Protein AF-A0A7V6HJ62-F1 (afdb_monomer_lite)

Structure (mmCIF, N/CA/C/O backbone):
data_AF-A0A7V6HJ62-F1
#
_entry.id   AF-A0A7V6HJ62-F1
#
loop_
_atom_site.group_PDB
_atom_site.id
_atom_site.type_symbol
_atom_site.label_atom_id
_atom_site.label_alt_id
_atom_site.label_comp_id
_atom_site.label_asym_id
_atom_site.label_entity_id
_atom_site.label_seq_id
_atom_site.pdbx_PDB_ins_code
_atom_site.Cartn_x
_atom_site.Cartn_y
_atom_site.Cartn_z
_atom_site.occupancy
_atom_site.B_iso_or_equiv
_atom_site.auth_seq_id
_atom_site.auth_comp_id
_atom_site.auth_asym_id
_atom_site.auth_atom_id
_atom_site.pdbx_PDB_model_num
ATOM 1 N N . MET A 1 1 ? -27.843 5.641 19.176 1.00 39.19 1 MET A N 1
ATOM 2 C CA . MET A 1 1 ? -27.103 5.237 20.389 1.00 39.19 1 MET A CA 1
ATOM 3 C C . MET A 1 1 ? -25.769 5.970 20.376 1.00 39.19 1 MET A C 1
ATOM 5 O O . MET A 1 1 ? -25.042 5.818 19.410 1.00 39.19 1 MET A O 1
ATOM 9 N N . LYS A 1 2 ? -25.494 6.839 21.356 1.00 44.19 2 LYS A N 1
ATOM 10 C CA . LYS A 1 2 ? -24.190 7.501 21.527 1.00 44.19 2 LYS A CA 1
ATOM 11 C C . LYS A 1 2 ? -23.636 7.048 22.874 1.00 44.19 2 LYS A C 1
ATOM 13 O O . LYS A 1 2 ? -24.172 7.446 23.904 1.00 44.19 2 LYS A O 1
ATOM 18 N N . ARG A 1 3 ? -22.579 6.240 22.863 1.00 38.88 3 ARG A N 1
ATOM 19 C CA . ARG A 1 3 ? -21.597 6.216 23.947 1.00 38.88 3 ARG A CA 1
ATOM 20 C C . ARG A 1 3 ? -20.297 6.724 23.342 1.00 38.88 3 ARG A C 1
ATOM 22 O O . ARG A 1 3 ? -19.858 6.217 22.324 1.00 38.88 3 ARG A O 1
ATOM 29 N N . ARG A 1 4 ? -19.803 7.825 23.908 1.00 50.81 4 ARG A N 1
ATOM 30 C CA . ARG A 1 4 ? -18.430 8.297 23.754 1.00 50.81 4 ARG A CA 1
ATOM 31 C C . ARG A 1 4 ? -17.718 7.863 25.023 1.00 50.81 4 ARG A C 1
ATOM 33 O O . ARG A 1 4 ? -17.710 8.591 26.010 1.00 50.81 4 ARG A O 1
ATOM 40 N N . ASP A 1 5 ? -17.191 6.658 25.022 1.00 46.53 5 ASP A N 1
ATOM 41 C CA . ASP A 1 5 ? -16.102 6.237 25.881 1.00 46.53 5 ASP A CA 1
ATOM 42 C C . ASP A 1 5 ? -14.810 6.557 25.136 1.00 46.53 5 ASP A C 1
ATOM 44 O O . ASP A 1 5 ? -14.173 5.711 24.523 1.00 46.53 5 ASP A O 1
ATOM 48 N N . SER A 1 6 ? -14.433 7.838 25.167 1.00 51.34 6 SER A N 1
ATOM 49 C CA . SER A 1 6 ? -13.134 8.291 24.684 1.00 51.34 6 SER A CA 1
ATOM 50 C C . SER A 1 6 ? -12.031 7.764 25.610 1.00 51.34 6 SER A C 1
ATOM 52 O O . SER A 1 6 ? -11.482 8.499 26.432 1.00 51.34 6 SER A O 1
ATOM 54 N N . MET A 1 7 ? -11.678 6.487 25.482 1.00 49.97 7 MET A N 1
ATOM 55 C CA . MET A 1 7 ? -10.299 6.072 25.704 1.00 49.97 7 MET A CA 1
ATOM 56 C C . MET A 1 7 ? -9.532 6.631 24.511 1.00 49.97 7 MET A C 1
ATOM 58 O O . MET A 1 7 ? -9.498 5.990 23.471 1.00 49.97 7 MET A O 1
ATOM 62 N N . GLY A 1 8 ? -9.011 7.858 24.614 1.00 54.25 8 GLY A N 1
ATOM 63 C CA . GLY A 1 8 ? -8.521 8.676 23.487 1.00 54.25 8 GLY A CA 1
ATOM 64 C C . GLY A 1 8 ? -7.390 8.099 22.618 1.00 54.25 8 GLY A C 1
ATOM 65 O O . GLY A 1 8 ? -6.806 8.848 21.850 1.00 54.25 8 GLY A O 1
ATOM 66 N N . ASN A 1 9 ? -7.081 6.805 22.745 1.00 66.56 9 ASN A N 1
ATOM 67 C CA . ASN A 1 9 ? -6.108 6.041 21.969 1.00 66.56 9 ASN A CA 1
ATOM 68 C C . ASN A 1 9 ? -6.607 4.621 21.596 1.00 66.56 9 ASN A C 1
ATOM 70 O O . ASN A 1 9 ? -5.795 3.764 21.257 1.00 66.56 9 ASN A O 1
ATOM 74 N N . ALA A 1 10 ? -7.903 4.315 21.727 1.00 77.75 10 ALA A N 1
ATOM 75 C CA . ALA A 1 10 ? -8.451 3.004 21.372 1.00 77.75 10 ALA A CA 1
ATOM 76 C C . ALA A 1 10 ? -8.920 2.967 19.909 1.00 77.75 10 ALA A C 1
ATOM 78 O O . ALA A 1 10 ? -9.393 3.961 19.361 1.00 77.75 10 ALA A O 1
ATOM 79 N N . VAL A 1 11 ? -8.807 1.798 19.276 1.00 85.50 11 VAL A N 1
ATOM 80 C CA . VAL A 1 11 ? -9.374 1.554 17.944 1.00 85.50 11 VAL A CA 1
ATOM 81 C C . VAL A 1 11 ? -10.786 1.004 18.108 1.00 85.50 11 VAL A C 1
ATOM 83 O O . VAL A 1 11 ? -10.961 -0.100 18.621 1.00 85.50 11 VAL A O 1
ATOM 86 N N . GLU A 1 12 ? -11.788 1.753 17.652 1.00 90.75 12 GLU A N 1
ATOM 87 C CA . GLU A 1 12 ? -13.166 1.262 17.576 1.00 90.75 12 GLU A CA 1
ATOM 88 C C . GLU A 1 12 ? -13.333 0.328 16.369 1.00 90.75 12 GLU A C 1
ATOM 90 O O . GLU A 1 12 ? -13.085 0.728 15.227 1.00 90.75 12 GLU A O 1
ATOM 95 N N . LEU A 1 13 ? -13.749 -0.917 16.631 1.00 92.75 13 LEU A N 1
ATOM 96 C CA . LEU A 1 13 ? -13.996 -1.955 15.628 1.00 92.75 13 LEU A CA 1
ATOM 97 C C . LEU A 1 13 ? -15.458 -2.406 15.673 1.00 92.75 13 LEU A C 1
ATOM 99 O O . LEU A 1 13 ? -15.982 -2.736 16.737 1.00 92.75 13 LEU A O 1
ATOM 103 N N . TYR A 1 14 ? -16.087 -2.496 14.506 1.00 93.75 14 TYR A N 1
ATOM 104 C CA . TYR A 1 14 ? -17.452 -2.983 14.335 1.00 93.75 14 TYR A CA 1
ATOM 105 C C . TYR A 1 14 ? -17.447 -4.178 13.384 1.00 93.75 14 TYR A C 1
ATOM 107 O O . TYR A 1 14 ? -16.922 -4.085 12.279 1.00 93.75 14 TYR A O 1
ATOM 115 N N . PHE A 1 15 ? -18.057 -5.291 13.785 1.00 94.81 15 PHE A N 1
ATOM 116 C CA . PHE A 1 15 ? -18.193 -6.478 12.940 1.00 94.81 15 PHE A CA 1
ATOM 117 C C . PHE A 1 15 ? -19.636 -6.594 12.458 1.00 94.81 15 PHE A C 1
ATOM 119 O O . PHE A 1 15 ? -20.565 -6.580 13.267 1.00 94.81 15 PHE A O 1
ATOM 126 N N . VAL A 1 16 ? -19.828 -6.681 11.144 1.00 93.38 16 VAL A N 1
ATOM 127 C CA . VAL A 1 16 ? -21.149 -6.726 10.504 1.00 93.38 16 VAL A CA 1
ATOM 128 C C . VAL A 1 16 ? -21.221 -7.859 9.489 1.00 93.38 16 VAL A C 1
ATOM 130 O O . VAL A 1 16 ? -20.202 -8.350 9.015 1.00 93.38 16 VAL A O 1
ATOM 133 N N . ASN A 1 17 ? -22.432 -8.262 9.106 1.00 92.06 17 ASN A N 1
ATOM 134 C CA . ASN A 1 17 ? -22.595 -9.282 8.068 1.00 92.06 17 ASN A CA 1
ATOM 135 C C . ASN A 1 17 ? -22.198 -8.749 6.687 1.00 92.06 17 ASN A C 1
ATOM 137 O O . ASN A 1 17 ? -21.500 -9.429 5.941 1.00 92.06 17 ASN A O 1
ATOM 141 N N . THR A 1 18 ? -22.631 -7.532 6.353 1.00 91.31 18 THR A N 1
ATOM 142 C CA . THR A 1 18 ? -22.451 -6.937 5.024 1.00 91.31 18 THR A CA 1
ATOM 143 C C . THR A 1 18 ? -22.230 -5.435 5.126 1.00 91.31 18 THR A C 1
ATOM 145 O O . THR A 1 18 ? -22.900 -4.764 5.912 1.00 91.31 18 THR A O 1
ATOM 148 N N . LEU A 1 19 ? -21.354 -4.907 4.275 1.00 88.00 19 LEU A N 1
ATOM 149 C CA . LEU A 1 19 ? -21.267 -3.482 3.966 1.00 88.00 19 LEU A CA 1
ATOM 150 C C . LEU A 1 19 ? -22.065 -3.177 2.691 1.00 88.00 19 LEU A C 1
ATOM 152 O O . LEU A 1 19 ? -22.338 -4.076 1.891 1.00 88.00 19 LEU A O 1
ATOM 156 N N . GLU A 1 20 ? -22.477 -1.922 2.517 1.00 79.00 20 GLU A N 1
ATOM 157 C CA . GLU A 1 20 ? -23.230 -1.486 1.336 1.00 79.00 20 GLU A CA 1
ATOM 158 C C . GLU A 1 20 ? -22.469 -1.848 0.047 1.00 79.00 20 GLU A C 1
ATOM 160 O O . GLU A 1 20 ? -21.265 -1.624 -0.060 1.00 79.00 20 GLU A O 1
ATOM 165 N N . GLY A 1 21 ? -23.158 -2.479 -0.910 1.00 67.06 21 GLY A N 1
ATOM 166 C CA . GLY A 1 21 ? -22.546 -3.018 -2.131 1.00 67.06 21 GLY A CA 1
ATOM 167 C C . GLY A 1 21 ? -21.992 -4.448 -2.018 1.00 67.06 21 GLY A C 1
ATOM 168 O O . GLY A 1 21 ? -21.633 -5.026 -3.038 1.00 67.06 21 GLY A O 1
ATOM 169 N N . GLY A 1 22 ? -21.947 -5.050 -0.822 1.00 65.50 22 GLY A N 1
ATOM 170 C CA . GLY A 1 22 ? -21.727 -6.490 -0.586 1.00 65.50 22 GLY A CA 1
ATOM 171 C C . GLY A 1 22 ? -20.336 -7.057 -0.915 1.00 65.50 22 GLY A C 1
ATOM 172 O O . GLY A 1 22 ? -20.000 -8.135 -0.436 1.00 65.50 22 GLY A O 1
ATOM 173 N N . ALA A 1 23 ? -19.520 -6.348 -1.697 1.00 75.38 23 ALA A N 1
ATOM 174 C CA . ALA A 1 23 ? -18.187 -6.786 -2.119 1.00 75.38 23 ALA A CA 1
ATOM 175 C C . ALA A 1 23 ? -17.048 -6.259 -1.225 1.00 75.38 23 ALA A C 1
ATOM 177 O O . ALA A 1 23 ? -15.927 -6.756 -1.296 1.00 75.38 23 ALA A O 1
ATOM 178 N N . VAL A 1 24 ? -17.324 -5.263 -0.381 1.00 83.56 24 VAL A N 1
ATOM 179 C CA . VAL A 1 24 ? -16.321 -4.593 0.457 1.00 83.56 24 VAL A CA 1
ATOM 180 C C . VAL A 1 24 ? -16.127 -5.365 1.764 1.00 83.56 24 VAL A C 1
ATOM 182 O O . VAL A 1 24 ? -17.084 -5.559 2.510 1.00 83.56 24 VAL A O 1
ATOM 185 N N . GLY A 1 25 ? -14.893 -5.798 2.041 1.00 88.50 25 GLY A N 1
ATOM 186 C CA . GLY A 1 25 ? -14.552 -6.549 3.257 1.00 88.50 25 GLY A CA 1
ATOM 187 C C . GLY A 1 25 ? -14.382 -5.680 4.507 1.00 88.50 25 GLY A C 1
ATOM 188 O O . GLY A 1 25 ? -14.555 -6.168 5.623 1.00 88.50 25 GLY A O 1
ATOM 189 N N . GLY A 1 26 ? -14.054 -4.397 4.346 1.00 92.06 26 GLY A N 1
ATOM 190 C CA . GLY A 1 26 ? -13.830 -3.472 5.451 1.00 92.06 26 GLY A CA 1
ATOM 191 C C . GLY A 1 26 ? -13.869 -2.014 5.009 1.00 92.06 26 GLY A C 1
ATOM 192 O O . GLY A 1 26 ? -13.769 -1.712 3.824 1.00 92.06 26 GLY A O 1
ATOM 193 N N . VAL A 1 27 ? -14.088 -1.109 5.960 1.00 91.31 27 VAL A N 1
ATOM 194 C CA . VAL A 1 27 ? -14.035 0.333 5.713 1.00 91.31 27 VAL A CA 1
ATOM 195 C C . VAL A 1 27 ? -13.623 1.093 6.967 1.00 91.31 27 VAL A C 1
ATOM 197 O O . VAL A 1 27 ? -14.211 0.941 8.041 1.00 91.31 27 VAL A O 1
ATOM 200 N N . ARG A 1 28 ? -12.645 1.980 6.811 1.00 91.56 28 ARG A N 1
ATOM 201 C CA . ARG A 1 28 ? -12.235 2.956 7.815 1.00 91.56 28 ARG A CA 1
ATOM 202 C C . ARG A 1 28 ? -12.986 4.272 7.630 1.00 91.56 28 ARG A C 1
ATOM 204 O O . ARG A 1 28 ? -12.942 4.908 6.576 1.00 91.56 28 ARG A O 1
ATOM 211 N N . ARG A 1 29 ? -13.607 4.751 8.706 1.00 86.94 29 ARG A N 1
ATOM 212 C CA . ARG A 1 29 ? -14.225 6.079 8.825 1.00 86.94 29 ARG A CA 1
ATOM 213 C C . ARG A 1 29 ? -13.625 6.846 10.012 1.00 86.94 29 ARG A C 1
ATOM 215 O O . ARG A 1 29 ? -12.940 6.240 10.836 1.00 86.94 29 ARG A O 1
ATOM 222 N N . PRO A 1 30 ? -13.822 8.175 10.106 1.00 82.25 30 PRO A N 1
ATOM 223 C CA . PRO A 1 30 ? -13.411 8.942 11.284 1.00 82.25 30 PRO A CA 1
ATOM 224 C C . PRO A 1 30 ? -13.983 8.410 12.606 1.00 82.25 30 PRO A C 1
ATOM 226 O O . PRO A 1 30 ? -13.386 8.623 13.651 1.00 82.25 30 PRO A O 1
ATOM 229 N N . GLU A 1 31 ? -15.126 7.726 12.569 1.00 83.81 31 GLU A N 1
ATOM 230 C CA . GLU A 1 31 ? -15.792 7.152 13.738 1.00 83.81 31 GLU A CA 1
ATOM 231 C C . GLU A 1 31 ? -15.253 5.769 14.136 1.00 83.81 31 GLU A C 1
ATOM 233 O O . GLU A 1 31 ? -15.556 5.297 15.222 1.00 83.81 31 GLU A O 1
ATOM 238 N N . GLY A 1 32 ? -14.471 5.099 13.285 1.00 89.12 32 GLY A N 1
ATOM 239 C CA . GLY A 1 32 ? -13.976 3.749 13.553 1.00 89.12 32 GLY A CA 1
ATOM 240 C C . GLY A 1 32 ? -13.799 2.908 12.294 1.00 89.12 32 GLY A C 1
ATOM 241 O O . GLY A 1 32 ? -13.893 3.400 11.168 1.00 89.12 32 GLY A O 1
ATOM 242 N N . ILE A 1 33 ? -13.525 1.622 12.487 1.00 93.31 33 ILE A N 1
ATOM 243 C CA . ILE A 1 33 ? -13.323 0.650 11.409 1.00 93.31 33 ILE A CA 1
ATOM 244 C C . ILE A 1 33 ? -14.444 -0.384 11.456 1.00 93.31 33 ILE A C 1
ATOM 246 O O . ILE A 1 33 ? -14.734 -0.954 12.507 1.00 93.31 33 ILE A O 1
ATOM 250 N N . VAL A 1 34 ? -15.059 -0.648 10.309 1.00 94.44 34 VAL A N 1
ATOM 251 C CA . VAL A 1 34 ? -16.087 -1.679 10.158 1.00 94.44 34 VAL A CA 1
ATOM 252 C C . VAL A 1 34 ? -15.528 -2.815 9.311 1.00 94.44 34 VAL A C 1
ATOM 254 O O . VAL A 1 34 ? -14.957 -2.552 8.258 1.00 94.44 34 VAL A O 1
ATOM 257 N N . ILE A 1 35 ? -15.704 -4.060 9.747 1.00 95.88 35 ILE A N 1
ATOM 258 C CA . ILE A 1 35 ? -15.275 -5.275 9.046 1.00 95.88 35 ILE A CA 1
ATOM 259 C C . ILE A 1 35 ? -16.510 -6.133 8.756 1.00 95.88 35 ILE A C 1
ATOM 261 O O . ILE A 1 35 ? -17.301 -6.426 9.657 1.00 95.88 35 ILE A O 1
ATOM 265 N N . ALA A 1 36 ? -16.692 -6.507 7.493 1.00 95.00 36 ALA A N 1
ATOM 266 C CA . ALA A 1 36 ? -17.765 -7.387 7.045 1.00 95.00 36 ALA A CA 1
ATOM 267 C C . ALA A 1 36 ? -17.389 -8.868 7.224 1.00 95.00 36 ALA A C 1
ATOM 269 O O . ALA A 1 36 ? -16.221 -9.207 7.397 1.00 95.00 36 ALA A O 1
ATOM 270 N N . ALA A 1 37 ? -18.367 -9.775 7.135 1.00 93.50 37 ALA A N 1
ATOM 271 C CA . ALA A 1 37 ? -18.144 -11.211 7.331 1.00 93.50 37 ALA A CA 1
ATOM 272 C C . ALA A 1 37 ? -17.210 -11.852 6.283 1.00 93.50 37 ALA A C 1
ATOM 274 O O . ALA A 1 37 ? -16.632 -12.904 6.541 1.00 93.50 37 ALA A O 1
ATOM 275 N N . ASN A 1 38 ? -17.068 -11.235 5.107 1.00 91.75 38 ASN A N 1
ATOM 276 C CA . ASN A 1 38 ? -16.108 -11.628 4.072 1.00 91.75 38 ASN A CA 1
ATOM 277 C C . ASN A 1 38 ? -14.722 -10.976 4.242 1.00 91.75 38 ASN A C 1
ATOM 279 O O . ASN A 1 38 ? -13.825 -11.278 3.459 1.00 91.75 38 ASN A O 1
ATOM 283 N N . GLY A 1 39 ? -14.551 -10.073 5.212 1.00 90.69 39 GLY A N 1
ATOM 284 C CA . GLY A 1 39 ? -13.265 -9.486 5.567 1.00 90.69 39 GLY A CA 1
ATOM 285 C C . GLY A 1 39 ? -12.423 -10.440 6.413 1.00 90.69 39 GLY A C 1
ATOM 286 O O . GLY A 1 39 ? -12.929 -11.174 7.261 1.00 90.69 39 GLY A O 1
ATOM 287 N N . ASP A 1 40 ? -11.116 -10.413 6.191 1.00 91.31 40 ASP A N 1
ATOM 288 C CA . ASP A 1 40 ? -10.136 -11.257 6.871 1.00 91.31 40 ASP A CA 1
ATOM 289 C C . ASP A 1 40 ? -9.109 -10.428 7.668 1.00 91.31 40 ASP A C 1
ATOM 291 O O . ASP A 1 40 ? -9.214 -9.206 7.813 1.00 91.31 40 ASP A O 1
ATOM 295 N N . GLY A 1 41 ? -8.086 -11.096 8.210 1.00 91.69 41 GLY A N 1
ATOM 296 C CA . GLY A 1 41 ? -7.016 -10.422 8.950 1.00 91.69 41 GLY A CA 1
ATOM 297 C C . GLY A 1 41 ? -6.240 -9.401 8.109 1.00 91.69 41 GLY A C 1
ATOM 298 O O . GLY A 1 41 ? -5.803 -8.382 8.646 1.00 91.69 41 GLY A O 1
ATOM 299 N N . GLN A 1 42 ? -6.105 -9.633 6.798 1.00 91.69 42 GLN A N 1
ATOM 300 C CA . GLN A 1 42 ? -5.487 -8.675 5.880 1.00 91.69 42 GLN A CA 1
ATOM 301 C C . GLN A 1 42 ? -6.361 -7.430 5.729 1.00 91.69 42 GLN A C 1
ATOM 303 O O . GLN A 1 42 ? -5.848 -6.317 5.801 1.00 91.69 42 GLN A O 1
ATOM 308 N N . THR A 1 43 ? -7.668 -7.620 5.576 1.00 93.38 43 THR A N 1
ATOM 309 C CA . THR A 1 43 ? -8.650 -6.538 5.494 1.00 93.38 43 THR A CA 1
ATOM 310 C C . THR A 1 43 ? -8.599 -5.663 6.746 1.00 93.38 43 THR A C 1
ATOM 312 O O . THR A 1 43 ? -8.455 -4.448 6.653 1.00 93.38 43 THR A O 1
ATOM 315 N N . LEU A 1 44 ? -8.612 -6.272 7.937 1.00 94.50 44 LEU A N 1
ATOM 316 C CA . LEU A 1 44 ? -8.481 -5.531 9.194 1.00 94.50 44 LEU A CA 1
ATOM 317 C C . LEU A 1 44 ? -7.162 -4.747 9.266 1.00 94.50 44 LEU A C 1
ATOM 319 O O . LEU A 1 44 ? -7.162 -3.573 9.634 1.00 94.50 44 LEU A O 1
ATOM 323 N N . ALA A 1 45 ? -6.040 -5.375 8.911 1.00 95.25 45 ALA A N 1
ATOM 324 C CA . ALA A 1 45 ? -4.740 -4.712 8.923 1.00 95.25 45 ALA A CA 1
ATOM 325 C C . ALA A 1 45 ? -4.680 -3.534 7.932 1.00 95.25 45 ALA A C 1
ATOM 327 O O . ALA A 1 45 ? -4.129 -2.488 8.273 1.00 95.25 45 ALA A O 1
ATOM 328 N N . HIS A 1 46 ? -5.279 -3.674 6.748 1.00 95.62 46 HIS A N 1
ATOM 329 C CA . HIS A 1 46 ? -5.391 -2.618 5.742 1.00 95.62 46 HIS A CA 1
ATOM 330 C C . HIS A 1 46 ? -6.158 -1.399 6.286 1.00 95.62 46 HIS A C 1
ATOM 332 O O . HIS A 1 46 ? -5.633 -0.283 6.291 1.00 95.62 46 HIS A O 1
ATOM 338 N N . GLU A 1 47 ? -7.339 -1.613 6.875 1.00 94.94 47 GLU A N 1
ATOM 339 C CA . GLU A 1 47 ? -8.144 -0.524 7.450 1.00 94.94 47 GLU A CA 1
ATOM 340 C C . GLU A 1 47 ? -7.477 0.145 8.662 1.00 94.94 47 GLU A C 1
ATOM 342 O O . GLU A 1 47 ? -7.551 1.367 8.845 1.00 94.94 47 GLU A O 1
ATOM 347 N N . VAL A 1 48 ? -6.776 -0.631 9.495 1.00 94.56 48 VAL A N 1
ATOM 348 C CA . VAL A 1 48 ? -5.981 -0.082 10.604 1.00 94.56 48 VAL A CA 1
ATOM 349 C C . VAL A 1 48 ? -4.874 0.824 10.070 1.00 94.56 48 VAL A C 1
ATOM 351 O O . VAL A 1 48 ? -4.650 1.905 10.616 1.00 94.56 48 VAL A O 1
ATOM 354 N N . MET A 1 49 ? -4.213 0.441 8.980 1.00 95.25 49 MET A N 1
ATOM 355 C CA . MET A 1 49 ? -3.151 1.248 8.385 1.00 95.25 49 MET A CA 1
ATOM 356 C C . MET A 1 49 ? -3.674 2.506 7.683 1.00 95.25 49 MET A C 1
ATOM 358 O O . MET A 1 49 ? -3.032 3.557 7.780 1.00 95.25 49 MET A O 1
ATOM 362 N N . HIS A 1 50 ? -4.876 2.479 7.099 1.00 93.75 50 HIS A N 1
ATOM 363 C CA . HIS A 1 50 ? -5.581 3.714 6.736 1.00 93.75 50 HIS A CA 1
ATOM 364 C C . HIS A 1 50 ? -5.801 4.616 7.950 1.00 93.75 50 HIS A C 1
ATOM 366 O O . HIS A 1 50 ? -5.595 5.833 7.881 1.00 93.75 50 HIS A O 1
ATOM 372 N N . ASN A 1 51 ? -6.160 4.037 9.099 1.00 91.94 51 ASN A N 1
ATOM 373 C CA . ASN A 1 51 ? -6.297 4.815 10.322 1.00 91.94 51 ASN A CA 1
ATOM 374 C C . ASN A 1 51 ? -4.969 5.408 10.816 1.00 91.94 51 ASN A C 1
ATOM 376 O O . ASN A 1 51 ? -4.994 6.473 11.425 1.00 91.94 51 ASN A O 1
ATOM 380 N N . CYS A 1 52 ? -3.831 4.801 10.484 1.00 92.75 52 CYS A N 1
ATOM 381 C CA . CYS A 1 52 ? -2.482 5.333 10.715 1.00 92.75 52 CYS A CA 1
ATOM 382 C C . CYS A 1 52 ? -2.036 6.389 9.680 1.00 92.75 52 CYS A C 1
ATOM 384 O O . CYS A 1 52 ? -0.963 6.981 9.824 1.00 92.75 52 CYS A O 1
ATOM 386 N N . GLY A 1 53 ? -2.851 6.650 8.652 1.00 92.12 53 GLY A N 1
ATOM 387 C CA . GLY A 1 53 ? -2.591 7.649 7.613 1.00 92.12 53 GLY A CA 1
ATOM 388 C C . GLY A 1 53 ? -1.895 7.120 6.359 1.00 92.12 53 GLY A C 1
ATOM 389 O O . GLY A 1 53 ? -1.377 7.936 5.596 1.00 92.12 53 GLY A O 1
ATOM 390 N N . LEU A 1 54 ? -1.861 5.799 6.146 1.00 95.44 54 LEU A N 1
ATOM 391 C CA . LEU A 1 54 ? -1.356 5.226 4.898 1.00 95.44 54 LEU A CA 1
ATOM 392 C C . LEU A 1 54 ? -2.392 5.328 3.770 1.00 95.44 54 LEU A C 1
ATOM 394 O O . LEU A 1 54 ? -3.602 5.236 3.992 1.00 95.44 54 LEU A O 1
ATOM 398 N N . GLU A 1 55 ? -1.885 5.536 2.559 1.00 94.62 55 GLU A N 1
ATOM 399 C CA . GLU A 1 55 ? -2.661 5.673 1.323 1.00 94.62 55 GLU A CA 1
ATOM 400 C C . GLU A 1 55 ? -2.860 4.314 0.652 1.00 94.62 55 GLU A C 1
ATOM 402 O O . GLU A 1 55 ? -1.998 3.442 0.756 1.00 94.62 55 GLU A O 1
ATOM 407 N N . ASP A 1 56 ? -3.944 4.179 -0.108 1.00 94.62 56 ASP A N 1
ATOM 408 C CA . ASP A 1 56 ? -4.083 3.099 -1.081 1.00 94.62 56 ASP A CA 1
ATOM 409 C C . ASP A 1 56 ? -3.095 3.244 -2.241 1.00 94.62 56 ASP A C 1
ATOM 411 O O . ASP A 1 56 ? -2.797 4.352 -2.705 1.00 94.62 56 ASP A O 1
ATOM 415 N N . ILE A 1 57 ? -2.670 2.102 -2.781 1.00 95.38 57 ILE A N 1
ATOM 416 C CA . ILE A 1 57 ? -1.946 2.005 -4.050 1.00 95.38 57 ILE A CA 1
ATOM 417 C C . ILE A 1 57 ? -2.599 0.991 -4.988 1.00 95.38 57 ILE A C 1
ATOM 419 O O . ILE A 1 57 ? -3.043 -0.080 -4.576 1.00 95.38 57 ILE A O 1
ATOM 423 N N . TYR A 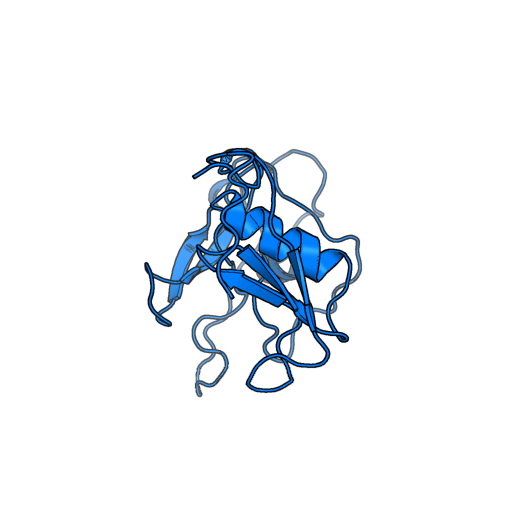1 58 ? -2.621 1.321 -6.277 1.00 93.62 58 TYR A N 1
ATOM 424 C CA . TYR A 1 58 ? -3.294 0.559 -7.321 1.00 93.62 58 TYR A CA 1
ATOM 425 C C . TYR A 1 58 ? -2.345 0.210 -8.472 1.00 93.62 58 TYR A C 1
ATOM 427 O O . TYR A 1 58 ? -1.373 0.913 -8.771 1.00 93.62 58 TYR A O 1
ATOM 435 N N . THR A 1 59 ? -2.658 -0.893 -9.150 1.00 93.12 59 THR A N 1
ATOM 436 C CA . THR A 1 59 ? -1.909 -1.412 -10.302 1.00 93.12 59 THR A CA 1
ATOM 437 C C . THR A 1 59 ? -2.274 -0.726 -11.623 1.00 93.12 59 THR A C 1
ATOM 439 O O . THR A 1 59 ? -1.510 -0.833 -12.584 1.00 93.12 59 THR A O 1
ATOM 442 N N . VAL A 1 60 ? -3.412 -0.025 -11.672 1.00 91.50 60 VAL A N 1
ATOM 443 C CA . VAL A 1 60 ? -4.022 0.583 -12.870 1.00 91.50 60 VAL A CA 1
ATOM 444 C C . VAL A 1 60 ? -4.686 1.925 -12.534 1.00 91.50 60 VAL A C 1
ATOM 446 O O . VAL A 1 60 ? -5.167 2.114 -11.412 1.00 91.50 60 VAL A O 1
ATOM 449 N N . GLU A 1 61 ? -4.732 2.848 -13.495 1.00 91.31 61 GLU A N 1
ATOM 450 C CA . GLU A 1 61 ? -5.383 4.156 -13.332 1.00 91.31 61 GLU A CA 1
ATOM 451 C C . GLU A 1 61 ? -6.904 4.018 -13.347 1.00 91.31 61 GLU A C 1
ATOM 453 O O . GLU A 1 61 ? -7.575 4.373 -12.380 1.00 91.31 61 GLU A O 1
ATOM 458 N N . ASN A 1 62 ? -7.444 3.471 -14.438 1.00 86.69 62 ASN A N 1
ATOM 459 C CA . ASN A 1 62 ? -8.877 3.417 -14.685 1.00 86.69 62 ASN A CA 1
ATOM 460 C C . ASN A 1 62 ? -9.321 1.974 -14.947 1.00 86.69 62 ASN A C 1
ATOM 462 O O . ASN A 1 62 ? -9.406 1.536 -16.091 1.00 86.69 62 ASN A O 1
ATOM 466 N N . PRO A 1 63 ? -9.637 1.211 -13.899 1.00 80.50 63 PRO A N 1
ATOM 467 C CA . PRO A 1 63 ? -9.876 -0.220 -14.023 1.00 80.50 63 PRO A CA 1
ATOM 468 C C . PRO A 1 63 ? -11.120 -0.580 -14.838 1.00 80.50 63 PRO A C 1
ATOM 470 O O . PRO A 1 63 ? -11.204 -1.688 -15.358 1.00 80.50 63 PRO A O 1
ATOM 473 N N . ASN A 1 64 ? -12.066 0.354 -14.947 1.00 82.25 64 ASN A N 1
ATOM 474 C CA . ASN A 1 64 ? -13.313 0.190 -15.690 1.00 82.25 64 ASN A CA 1
ATOM 475 C C . ASN A 1 64 ? -13.273 0.903 -17.055 1.00 82.25 64 ASN A C 1
ATOM 477 O O . ASN A 1 64 ? -14.281 0.949 -17.757 1.00 82.25 64 ASN A O 1
ATOM 481 N N . GLY A 1 65 ? -12.137 1.511 -17.413 1.00 80.56 65 GLY A N 1
ATOM 482 C CA . GLY A 1 65 ? -11.945 2.223 -18.670 1.00 80.56 65 GLY A CA 1
ATOM 483 C C . GLY A 1 65 ? -11.569 1.301 -19.826 1.00 80.56 65 GLY A C 1
ATOM 484 O O . GLY A 1 65 ? -11.079 0.192 -19.632 1.00 80.56 65 GLY A O 1
ATOM 485 N N . SER A 1 66 ? -11.741 1.799 -21.053 1.00 83.00 66 SER A N 1
ATOM 486 C CA . SER A 1 66 ? -11.241 1.134 -22.265 1.00 83.00 66 SER A CA 1
ATOM 487 C C . SER A 1 66 ? -9.711 1.098 -22.340 1.00 83.00 66 SER A C 1
ATOM 489 O O . SER A 1 66 ? -9.156 0.235 -23.014 1.00 83.00 66 SER A O 1
ATOM 491 N N . ASP A 1 67 ? -9.042 2.023 -21.649 1.00 86.00 67 ASP A N 1
ATOM 492 C CA . ASP A 1 67 ? -7.601 2.018 -21.412 1.00 86.00 67 ASP A CA 1
ATOM 493 C C . ASP A 1 67 ? -7.345 2.001 -19.894 1.00 86.00 67 ASP A C 1
ATOM 495 O O . ASP A 1 67 ? -7.499 3.031 -19.231 1.00 86.00 67 ASP A O 1
ATOM 499 N N . PRO A 1 68 ? -7.000 0.834 -19.317 1.00 85.38 68 PRO A N 1
ATOM 500 C CA . PRO A 1 68 ? -6.723 0.722 -17.890 1.00 85.38 68 PRO A CA 1
ATOM 501 C C . PRO A 1 68 ? -5.467 1.457 -17.419 1.00 85.38 68 PRO A C 1
ATOM 503 O O . PRO A 1 68 ? -5.333 1.701 -16.219 1.00 85.38 68 PRO A O 1
ATOM 506 N N . ASN A 1 69 ? -4.542 1.774 -18.332 1.00 91.38 69 ASN A N 1
ATOM 507 C CA . ASN A 1 69 ? -3.259 2.415 -18.045 1.00 91.38 69 ASN A CA 1
ATOM 508 C C . ASN A 1 69 ? -2.494 1.780 -16.848 1.00 91.38 69 ASN A C 1
ATOM 510 O O . ASN A 1 69 ? -2.412 2.349 -15.751 1.00 91.38 69 ASN A O 1
ATOM 514 N N . PRO A 1 70 ? -1.963 0.548 -16.999 1.00 91.88 70 PRO A N 1
ATOM 515 C CA . PRO A 1 70 ? -1.268 -0.160 -15.926 1.00 91.88 70 PRO A CA 1
ATOM 516 C C . PRO A 1 70 ? 0.101 0.445 -15.587 1.00 91.88 70 PRO A C 1
ATOM 518 O O . PRO A 1 70 ? 0.812 0.952 -16.454 1.00 91.88 70 PRO A O 1
ATOM 521 N N . VAL A 1 71 ? 0.536 0.285 -14.332 1.00 94.00 71 VAL A N 1
ATOM 522 C CA . VAL A 1 71 ? 1.912 0.623 -13.929 1.00 94.00 71 VAL A CA 1
ATOM 523 C C . VAL A 1 71 ? 2.902 -0.219 -14.739 1.00 94.00 71 VAL A C 1
ATOM 525 O O . VAL A 1 71 ? 2.901 -1.449 -14.667 1.00 94.00 71 VAL A O 1
ATOM 528 N N . SER A 1 72 ? 3.772 0.446 -15.495 1.00 93.56 72 SER A N 1
ATOM 529 C CA . SER A 1 72 ? 4.749 -0.187 -16.384 1.00 93.56 72 SER A CA 1
ATOM 530 C C . SER A 1 72 ? 6.158 -0.209 -15.786 1.00 93.56 72 SER A C 1
ATOM 532 O O . SER A 1 72 ? 6.457 0.530 -14.846 1.00 93.56 72 SER A O 1
ATOM 534 N N . GLY A 1 73 ? 7.042 -1.030 -16.359 1.00 94.88 73 GLY A N 1
ATOM 535 C CA . GLY A 1 73 ? 8.471 -1.056 -16.040 1.00 94.88 73 GLY A CA 1
ATOM 536 C C . GLY A 1 73 ? 8.858 -1.867 -14.793 1.00 94.88 73 GLY A C 1
ATOM 537 O O . GLY A 1 73 ? 7.995 -2.312 -14.025 1.00 94.88 73 GLY A O 1
ATOM 538 N N . PRO A 1 74 ? 10.168 -2.096 -14.602 1.00 95.06 74 PRO A N 1
ATOM 539 C CA . PRO A 1 74 ? 10.685 -2.828 -13.457 1.00 95.06 74 PRO A CA 1
ATOM 540 C C . PRO A 1 74 ? 10.688 -1.971 -12.188 1.00 95.06 74 PRO A C 1
ATOM 542 O O . PRO A 1 74 ? 10.578 -0.743 -12.226 1.00 95.06 74 PRO A O 1
ATOM 545 N N . VAL A 1 75 ? 10.857 -2.644 -11.058 1.00 94.88 75 VAL A N 1
ATOM 546 C CA . VAL A 1 75 ? 11.259 -2.030 -9.794 1.00 94.88 75 VAL A CA 1
ATOM 547 C C . VAL A 1 75 ? 12.633 -1.362 -9.967 1.00 94.88 75 VAL A C 1
ATOM 549 O O . VAL A 1 75 ? 13.533 -1.936 -10.582 1.00 94.88 75 VAL A O 1
ATOM 552 N N . SER A 1 76 ? 12.800 -0.157 -9.421 1.00 95.25 76 SER A N 1
ATOM 553 C CA . SER A 1 76 ? 14.046 0.624 -9.470 1.00 95.25 76 SER A CA 1
ATOM 554 C C . SER A 1 76 ? 14.262 1.417 -8.177 1.00 95.25 76 SER A C 1
ATOM 556 O O . SER A 1 76 ? 13.353 1.511 -7.345 1.00 95.25 76 SER A O 1
ATOM 558 N N . ALA A 1 77 ? 15.447 2.016 -8.017 1.00 9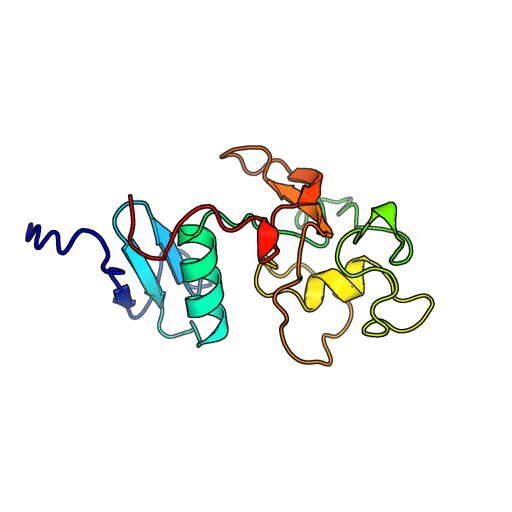5.56 77 ALA A N 1
ATOM 559 C CA . ALA A 1 77 ? 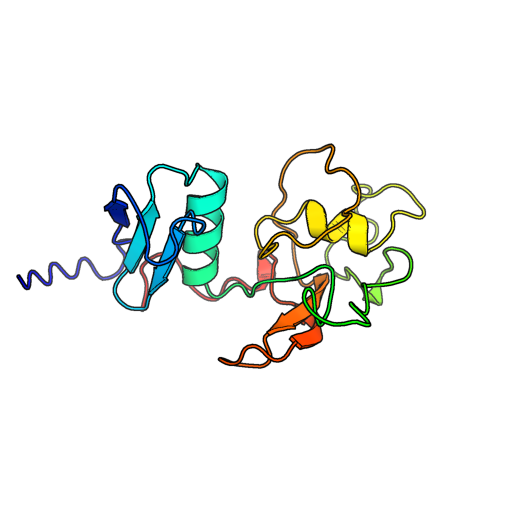15.783 2.849 -6.861 1.00 95.56 77 ALA A CA 1
ATOM 560 C C . ALA A 1 77 ? 14.803 4.016 -6.674 1.00 95.56 77 ALA A C 1
ATOM 562 O O . ALA A 1 77 ? 14.375 4.302 -5.562 1.00 95.56 77 ALA A O 1
ATOM 563 N N . GLU A 1 78 ? 14.376 4.644 -7.765 1.00 96.88 78 GLU A N 1
ATOM 564 C CA . GLU A 1 78 ? 13.432 5.764 -7.752 1.00 96.88 78 GLU A CA 1
ATOM 565 C C . GLU A 1 78 ? 12.018 5.306 -7.361 1.00 96.88 78 GLU A C 1
ATOM 567 O O . GLU A 1 78 ? 11.239 6.047 -6.758 1.00 96.88 78 GLU A O 1
ATOM 572 N N . ARG A 1 79 ? 11.673 4.057 -7.692 1.00 97.00 79 ARG A N 1
ATOM 573 C CA . ARG A 1 79 ? 10.329 3.505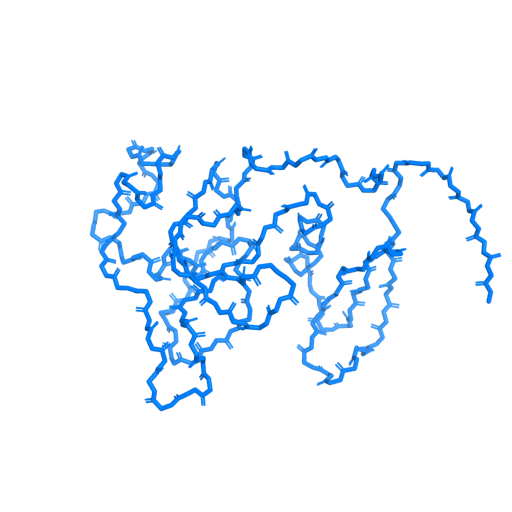 -7.498 1.00 97.00 79 ARG A CA 1
ATOM 574 C C . ARG A 1 79 ? 10.096 2.933 -6.102 1.00 97.00 79 ARG A C 1
ATOM 576 O O . ARG A 1 79 ? 8.943 2.879 -5.675 1.00 97.00 79 ARG A O 1
ATOM 583 N N . ILE A 1 80 ? 11.157 2.521 -5.407 1.00 96.06 80 ILE A N 1
ATOM 584 C CA . ILE A 1 80 ? 11.114 1.971 -4.039 1.00 96.06 80 ILE A CA 1
ATOM 585 C C . ILE A 1 80 ? 12.323 2.411 -3.189 1.00 96.06 80 ILE A C 1
ATOM 587 O O . ILE A 1 80 ? 13.060 1.573 -2.667 1.00 96.06 80 ILE A O 1
ATOM 591 N N . PRO A 1 81 ? 12.555 3.718 -3.008 1.00 96.06 81 PRO A N 1
ATOM 592 C CA . PRO A 1 81 ? 13.821 4.243 -2.484 1.00 96.06 81 PRO A CA 1
ATOM 593 C C . PRO A 1 81 ? 14.244 3.675 -1.122 1.00 96.06 81 PRO A C 1
ATOM 595 O O . PRO A 1 81 ? 15.433 3.522 -0.869 1.00 96.06 81 PRO A O 1
ATOM 598 N N . ALA A 1 82 ? 13.289 3.329 -0.254 1.00 95.12 82 ALA A N 1
ATOM 599 C CA . ALA A 1 82 ? 13.576 2.801 1.082 1.00 95.12 82 ALA A CA 1
ATOM 600 C C . ALA A 1 82 ? 13.874 1.287 1.124 1.00 95.12 82 ALA A C 1
ATOM 602 O O . ALA A 1 82 ? 14.486 0.812 2.082 1.00 95.12 82 ALA A O 1
ATOM 603 N N . ASP A 1 83 ? 13.429 0.534 0.114 1.00 93.06 83 ASP A N 1
ATOM 604 C CA . ASP A 1 83 ? 13.594 -0.926 0.049 1.00 93.06 83 ASP A CA 1
ATOM 605 C C . ASP A 1 83 ? 14.611 -1.357 -1.023 1.00 93.06 83 ASP A C 1
ATOM 607 O O . ASP A 1 83 ? 15.022 -2.523 -1.067 1.00 93.06 83 ASP A O 1
ATOM 611 N N . TRP A 1 84 ? 15.028 -0.432 -1.895 1.00 94.06 84 TRP A N 1
ATOM 612 C CA . TRP A 1 84 ? 15.997 -0.699 -2.952 1.00 94.06 84 TRP A CA 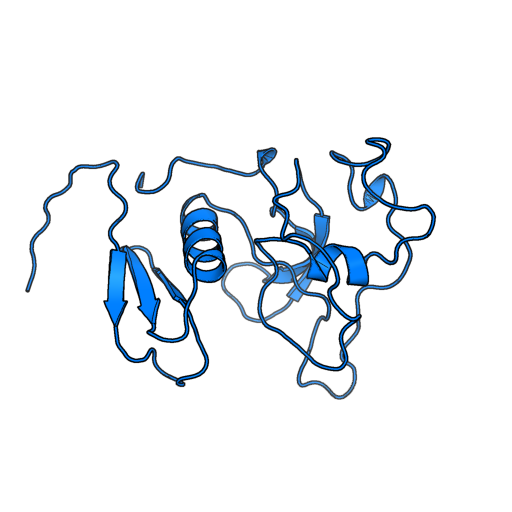1
ATOM 613 C C . TRP A 1 84 ? 17.328 -1.203 -2.389 1.00 94.06 84 TRP A C 1
ATOM 615 O O . TRP A 1 84 ? 17.832 -0.710 -1.383 1.00 94.06 84 TRP A O 1
ATOM 625 N N . GLY A 1 85 ? 17.908 -2.211 -3.045 1.00 87.94 85 GLY A N 1
ATOM 626 C CA . GLY A 1 85 ? 19.166 -2.821 -2.609 1.00 87.94 85 GLY A CA 1
ATOM 627 C C . GLY A 1 85 ? 19.056 -3.704 -1.357 1.00 87.94 85 GLY A C 1
ATOM 628 O O . GLY A 1 85 ? 20.050 -4.302 -0.963 1.00 87.94 85 GLY A O 1
ATOM 629 N N . GLY A 1 86 ? 17.867 -3.860 -0.761 1.00 86.19 86 GLY A N 1
ATOM 630 C CA . GLY A 1 86 ? 17.662 -4.699 0.427 1.00 86.19 86 GLY A CA 1
ATOM 631 C C . GLY A 1 86 ? 17.690 -6.216 0.180 1.00 86.19 86 GLY A C 1
ATOM 632 O O . GLY A 1 86 ? 17.553 -6.984 1.126 1.00 86.19 86 GLY A O 1
ATOM 633 N N . GLY A 1 87 ? 17.828 -6.661 -1.075 1.00 83.75 87 GLY A N 1
ATOM 634 C CA . GLY A 1 87 ? 17.867 -8.084 -1.450 1.00 83.75 87 GLY A CA 1
ATOM 635 C C . GLY A 1 87 ? 16.511 -8.805 -1.426 1.00 83.75 87 GLY A C 1
ATOM 636 O O . GLY A 1 87 ? 16.450 -9.999 -1.700 1.00 83.75 87 GLY A O 1
ATOM 637 N N . TYR A 1 88 ? 15.418 -8.096 -1.128 1.00 80.94 88 TYR A N 1
ATOM 638 C CA . TYR A 1 88 ? 14.075 -8.674 -0.979 1.00 80.94 88 TYR A CA 1
ATOM 639 C C . TYR A 1 88 ? 13.355 -8.958 -2.306 1.00 80.94 88 TYR A C 1
ATOM 641 O O . TYR A 1 88 ? 12.411 -9.749 -2.341 1.00 80.94 88 TYR A O 1
ATOM 649 N N . TYR A 1 89 ? 13.768 -8.301 -3.393 1.00 83.25 89 TYR A N 1
ATOM 650 C CA . TYR A 1 89 ? 13.095 -8.372 -4.689 1.00 83.25 89 TYR A CA 1
ATOM 651 C C . TYR A 1 89 ? 14.021 -8.968 -5.753 1.00 83.25 89 TYR A C 1
ATOM 653 O O . TYR A 1 89 ? 15.172 -8.537 -5.857 1.00 83.25 89 TYR A O 1
ATOM 661 N N . PRO A 1 90 ? 13.543 -9.937 -6.556 1.00 85.44 90 PRO A N 1
ATOM 662 C CA . PRO A 1 90 ? 14.347 -10.509 -7.624 1.00 85.44 90 PRO A CA 1
ATOM 663 C C . PRO A 1 90 ? 14.679 -9.447 -8.687 1.00 85.44 90 PRO A C 1
ATOM 665 O O . PRO A 1 90 ? 13.846 -8.572 -8.962 1.00 85.44 90 PRO A O 1
ATOM 668 N N . PRO A 1 91 ? 15.863 -9.525 -9.321 1.00 86.44 91 PRO A N 1
ATOM 669 C CA . PRO A 1 91 ? 16.213 -8.655 -10.437 1.00 86.44 91 PRO A CA 1
ATOM 670 C C . PRO A 1 91 ? 15.147 -8.694 -11.538 1.00 86.44 91 PRO A C 1
ATOM 672 O O . PRO A 1 91 ? 14.665 -9.762 -11.910 1.00 86.44 91 PRO A O 1
ATOM 675 N N . GLY A 1 92 ? 14.771 -7.524 -12.056 1.00 89.94 92 GLY A N 1
ATOM 676 C CA . GLY A 1 92 ? 13.782 -7.410 -13.130 1.00 89.94 92 GLY A CA 1
ATOM 677 C C . GLY A 1 92 ? 12.321 -7.612 -12.708 1.00 89.94 92 GLY A C 1
ATOM 678 O O . GLY A 1 92 ? 11.458 -7.638 -13.583 1.00 89.94 92 GLY A O 1
ATOM 679 N N . LEU A 1 93 ? 12.012 -7.723 -11.405 1.00 91.50 93 LEU A N 1
ATOM 680 C CA . LEU A 1 93 ? 10.626 -7.753 -10.925 1.00 91.50 93 LEU A CA 1
ATOM 681 C C . LEU A 1 93 ? 9.843 -6.562 -11.498 1.00 91.50 93 LEU A C 1
ATOM 683 O O . LEU A 1 93 ? 10.265 -5.413 -11.367 1.00 91.50 93 LEU A O 1
ATOM 687 N N . ALA A 1 94 ? 8.688 -6.825 -12.108 1.00 93.38 94 ALA A N 1
ATOM 688 C CA . ALA A 1 94 ? 7.804 -5.770 -12.589 1.00 93.38 94 ALA A CA 1
ATOM 689 C C . ALA A 1 94 ? 7.213 -4.978 -11.411 1.00 93.38 94 ALA A C 1
ATOM 691 O O . ALA A 1 94 ? 6.747 -5.573 -10.436 1.00 93.38 94 ALA A O 1
ATOM 692 N N . GLN A 1 95 ? 7.153 -3.647 -11.526 1.00 94.88 95 GLN A N 1
ATOM 693 C CA . GLN A 1 95 ? 6.594 -2.786 -10.475 1.00 94.88 95 GLN A CA 1
ATOM 694 C C . GLN A 1 95 ? 5.142 -3.168 -10.149 1.00 94.88 95 GLN A C 1
ATOM 696 O O . GLN A 1 95 ? 4.761 -3.245 -8.983 1.00 94.88 95 GLN A O 1
ATOM 701 N N . ARG A 1 96 ? 4.339 -3.487 -11.172 1.00 92.31 96 ARG A N 1
ATOM 702 C CA . ARG A 1 96 ? 2.952 -3.945 -11.004 1.00 92.31 96 ARG A CA 1
ATOM 703 C C . ARG A 1 96 ? 2.851 -5.202 -10.133 1.00 92.31 96 ARG A C 1
ATOM 705 O O . ARG A 1 96 ? 1.977 -5.269 -9.279 1.00 92.31 96 ARG A O 1
ATOM 712 N N . SER A 1 97 ? 3.762 -6.160 -10.310 1.00 91.00 97 SER A N 1
ATOM 713 C CA . SER A 1 97 ? 3.806 -7.405 -9.528 1.00 91.00 97 SER A CA 1
ATOM 714 C C . SER A 1 97 ? 4.301 -7.206 -8.094 1.00 91.00 97 SER A C 1
ATOM 716 O O . SER A 1 97 ? 4.048 -8.045 -7.235 1.00 91.00 97 SER A O 1
ATOM 718 N N . LEU A 1 98 ? 5.032 -6.121 -7.820 1.00 92.31 98 LEU A N 1
ATOM 719 C CA . LEU A 1 98 ? 5.342 -5.723 -6.449 1.00 92.31 98 LEU A CA 1
ATOM 720 C C . LEU A 1 98 ? 4.089 -5.187 -5.749 1.00 92.31 98 LEU A C 1
ATOM 722 O O . LEU A 1 98 ? 3.813 -5.586 -4.621 1.00 92.31 98 LEU A O 1
ATOM 726 N N . ILE A 1 99 ? 3.322 -4.318 -6.419 1.00 93.69 99 ILE A N 1
ATOM 727 C CA . ILE A 1 99 ? 2.124 -3.683 -5.846 1.00 93.69 99 ILE A CA 1
ATOM 728 C C . ILE A 1 99 ? 1.105 -4.730 -5.381 1.00 93.69 99 ILE A C 1
ATOM 730 O O . ILE A 1 99 ? 0.533 -4.577 -4.307 1.00 93.69 99 ILE A O 1
ATOM 734 N N . THR A 1 100 ? 0.936 -5.836 -6.113 1.00 90.69 100 THR A N 1
ATOM 735 C CA . THR A 1 100 ? 0.017 -6.920 -5.720 1.00 90.69 100 THR A CA 1
ATOM 736 C C . THR A 1 100 ? 0.390 -7.604 -4.400 1.00 90.69 100 THR A C 1
ATOM 738 O O . THR A 1 100 ? -0.413 -8.375 -3.887 1.00 90.69 100 THR A O 1
ATOM 741 N N . ARG A 1 101 ? 1.590 -7.357 -3.854 1.00 90.06 101 ARG A N 1
ATOM 742 C CA . ARG A 1 101 ? 2.063 -7.913 -2.576 1.00 90.06 101 ARG A CA 1
ATOM 743 C C . ARG A 1 101 ? 1.885 -6.970 -1.390 1.00 90.06 101 ARG A C 1
ATOM 745 O O . ARG A 1 101 ? 2.127 -7.384 -0.261 1.00 90.06 101 ARG A O 1
ATOM 752 N N . LEU A 1 102 ? 1.526 -5.711 -1.619 1.00 93.31 102 LEU A N 1
ATOM 753 C CA . LEU A 1 102 ? 1.509 -4.707 -0.559 1.00 93.31 102 LEU A CA 1
ATOM 754 C C . LEU A 1 102 ? 0.243 -4.823 0.287 1.00 93.31 102 LEU A C 1
ATOM 756 O O . LEU A 1 102 ? -0.839 -5.048 -0.241 1.00 93.31 102 LEU A O 1
ATOM 760 N N . LEU A 1 103 ? 0.364 -4.594 1.595 1.00 95.12 103 LEU A N 1
ATOM 761 C CA . LEU A 1 103 ? -0.786 -4.529 2.498 1.00 95.12 103 LEU A CA 1
ATOM 762 C C . LEU A 1 103 ? -1.759 -3.419 2.086 1.00 95.12 103 LEU A C 1
ATOM 764 O O . LEU A 1 103 ? -2.962 -3.637 2.071 1.00 95.12 103 LEU A O 1
ATOM 768 N N . MET A 1 104 ? -1.226 -2.255 1.706 1.00 95.94 104 MET A N 1
ATOM 769 C CA . MET A 1 104 ? -1.999 -1.074 1.291 1.00 95.94 104 MET A CA 1
ATOM 770 C C . MET A 1 104 ? -2.436 -1.109 -0.174 1.00 95.94 104 MET A C 1
ATOM 772 O O . MET A 1 104 ? -2.778 -0.089 -0.770 1.00 95.94 104 MET A O 1
ATOM 776 N N . ARG A 1 105 ? -2.353 -2.276 -0.803 1.00 92.88 105 ARG A N 1
ATOM 777 C CA . ARG A 1 105 ? -2.885 -2.471 -2.138 1.00 92.88 105 ARG A CA 1
ATOM 778 C C . ARG A 1 105 ? -4.410 -2.371 -2.061 1.00 92.88 105 ARG A C 1
ATOM 780 O O . ARG A 1 105 ? -5.034 -3.149 -1.346 1.00 92.88 105 ARG A O 1
ATOM 787 N N . GLY A 1 106 ? -4.976 -1.432 -2.812 1.00 89.44 106 GLY A N 1
ATOM 788 C CA . GLY A 1 106 ? -6.420 -1.249 -2.896 1.00 89.44 106 GLY A CA 1
ATOM 789 C C . GLY A 1 106 ? -7.105 -2.307 -3.771 1.00 89.44 106 GLY A C 1
ATOM 790 O O . GLY A 1 106 ? -6.563 -3.388 -4.038 1.00 89.44 106 GLY A O 1
ATOM 791 N N . GLU A 1 107 ? -8.306 -1.965 -4.239 1.00 79.94 107 GLU A N 1
ATOM 792 C CA . GLU A 1 107 ? -9.204 -2.823 -5.022 1.00 79.94 107 GLU A CA 1
ATOM 793 C C . GLU A 1 107 ? -8.522 -3.666 -6.124 1.00 79.94 107 GLU A C 1
ATOM 795 O O . GLU A 1 107 ? -7.536 -3.279 -6.765 1.00 79.94 107 GLU A O 1
ATOM 800 N N . HIS A 1 108 ? -9.077 -4.861 -6.342 1.00 74.69 108 HIS A N 1
ATOM 801 C CA . HIS A 1 108 ? -8.612 -5.813 -7.345 1.00 74.69 108 HIS A CA 1
ATOM 802 C C . HIS A 1 108 ? -9.235 -5.516 -8.706 1.00 74.69 108 HIS A C 1
ATOM 804 O O . HIS A 1 108 ? -10.455 -5.463 -8.833 1.00 74.69 108 HIS A O 1
ATOM 810 N N . PHE A 1 109 ? -8.401 -5.385 -9.737 1.00 66.62 109 PHE A N 1
ATOM 811 C CA . PHE A 1 109 ? -8.847 -5.067 -11.093 1.00 66.62 109 PHE A CA 1
ATOM 812 C C . PHE A 1 109 ? -8.144 -5.963 -12.111 1.00 66.62 109 PHE A C 1
ATOM 814 O O . PHE A 1 109 ? -6.957 -6.208 -11.960 1.00 66.62 109 PHE A O 1
ATOM 821 N N . GLY A 1 110 ? -8.874 -6.471 -13.112 1.00 62.34 110 GLY A N 1
ATOM 822 C CA . GLY A 1 110 ? -8.493 -7.619 -13.956 1.00 62.34 110 GLY A CA 1
ATOM 823 C C . GLY A 1 110 ? -7.172 -7.545 -14.751 1.00 62.34 110 GLY A C 1
ATOM 824 O O . GLY A 1 110 ? -6.353 -6.639 -14.605 1.00 62.34 110 GLY A O 1
ATOM 825 N N . PRO A 1 111 ? -6.949 -8.539 -15.630 1.00 63.41 111 PRO A N 1
ATOM 826 C CA . PRO A 1 111 ? -6.090 -9.666 -15.265 1.00 63.41 111 PRO A CA 1
ATOM 827 C C . PRO A 1 111 ? -4.817 -9.180 -14.561 1.00 63.41 111 PRO A C 1
ATOM 829 O O . PRO A 1 111 ? -3.973 -8.474 -15.129 1.00 63.41 111 PRO A O 1
ATOM 832 N N . GLU A 1 112 ? -4.697 -9.537 -13.292 1.00 66.94 112 GLU A N 1
ATOM 833 C CA . GLU A 1 112 ? -3.522 -9.194 -12.510 1.00 66.94 112 GLU A CA 1
ATOM 834 C C . GLU A 1 112 ? -2.424 -10.235 -12.643 1.00 66.94 112 GLU A C 1
ATOM 836 O O . GLU A 1 112 ? -2.711 -11.408 -12.896 1.00 66.94 112 GLU A O 1
ATOM 841 N N . PRO A 1 113 ? -1.160 -9.831 -12.430 1.00 70.19 113 PRO A N 1
ATOM 842 C CA . PRO A 1 113 ? -0.116 -10.798 -12.158 1.00 70.19 113 PRO A CA 1
ATOM 843 C C . PRO A 1 113 ? -0.561 -11.699 -11.005 1.00 70.19 113 PRO A C 1
ATOM 845 O O . PRO A 1 113 ? -1.009 -11.199 -9.972 1.00 70.19 113 PRO A O 1
ATOM 848 N N . SER A 1 114 ? -0.420 -13.014 -11.170 1.00 66.75 114 SER A N 1
ATOM 849 C CA . SER A 1 114 ? -0.696 -13.960 -10.094 1.00 66.75 114 SER A CA 1
ATOM 850 C C . SER A 1 114 ? 0.096 -13.564 -8.851 1.00 66.75 114 SER A C 1
ATOM 852 O O . SER A 1 114 ? 1.326 -13.461 -8.878 1.00 66.75 114 SER A O 1
ATOM 854 N N . PHE A 1 115 ? -0.616 -13.338 -7.753 1.00 67.50 115 PHE A N 1
ATOM 855 C CA . PHE A 1 115 ? 0.007 -13.149 -6.458 1.00 67.50 115 PHE A CA 1
ATOM 856 C C . PHE A 1 115 ? 0.493 -14.507 -5.943 1.00 67.50 115 PHE A C 1
ATOM 858 O O . PHE A 1 115 ? -0.300 -15.404 -5.670 1.00 67.50 115 PHE A O 1
ATOM 865 N N . SER A 1 116 ? 1.809 -14.663 -5.814 1.00 55.91 116 SER A N 1
ATOM 866 C CA . SER A 1 116 ? 2.423 -15.773 -5.085 1.00 55.91 116 SER A CA 1
ATOM 867 C C . SER A 1 116 ? 3.389 -15.193 -4.054 1.00 55.91 116 SER A C 1
ATOM 869 O O . SER A 1 116 ? 4.501 -14.776 -4.400 1.00 55.91 116 SER A O 1
ATOM 871 N N . GLY A 1 117 ? 2.964 -15.097 -2.798 1.00 68.69 117 GLY A N 1
ATOM 872 C CA . GLY A 1 117 ? 3.826 -14.622 -1.720 1.00 68.69 117 GLY A CA 1
ATOM 873 C C . GLY A 1 117 ? 3.071 -14.257 -0.450 1.00 68.69 117 GLY A C 1
ATOM 874 O O . GLY A 1 117 ? 1.868 -14.468 -0.346 1.00 68.69 117 GLY A O 1
ATOM 875 N N . SER A 1 118 ? 3.802 -13.704 0.513 1.00 78.12 118 SER A N 1
ATOM 876 C CA . SER A 1 118 ? 3.224 -13.069 1.698 1.00 78.12 118 SER A CA 1
ATOM 877 C C . SER A 1 118 ? 2.887 -11.612 1.400 1.00 78.12 118 SER A C 1
ATOM 879 O O . SER A 1 118 ? 3.598 -10.948 0.641 1.00 78.12 118 SER A O 1
ATOM 881 N N . ILE A 1 119 ? 1.832 -11.110 2.036 1.00 88.00 119 ILE A N 1
ATOM 882 C CA . ILE A 1 119 ? 1.532 -9.679 2.066 1.00 88.00 119 ILE A CA 1
ATOM 883 C C . ILE A 1 119 ? 2.623 -8.959 2.862 1.00 88.00 119 ILE A C 1
ATOM 885 O O . ILE A 1 119 ? 3.053 -9.445 3.910 1.00 88.00 119 ILE A O 1
ATOM 889 N N . CYS A 1 120 ? 3.085 -7.811 2.372 1.00 89.25 120 CYS A N 1
ATOM 890 C CA . CYS A 1 120 ? 4.149 -7.040 3.001 1.00 89.25 120 CYS A CA 1
ATOM 891 C C . CYS A 1 120 ? 3.761 -5.579 3.244 1.00 89.25 120 CYS A C 1
ATOM 893 O O . CYS A 1 120 ? 3.021 -4.960 2.480 1.00 89.25 120 CYS A O 1
ATOM 895 N N . LEU A 1 121 ? 4.309 -5.013 4.319 1.00 93.38 121 LEU A N 1
ATOM 896 C CA . LEU A 1 121 ? 4.282 -3.580 4.588 1.00 93.38 121 LEU A CA 1
ATOM 897 C C . LEU A 1 121 ? 5.680 -3.011 4.275 1.00 93.38 121 LEU A C 1
ATOM 899 O O . LEU A 1 121 ? 6.619 -3.317 5.020 1.00 93.38 121 LEU A O 1
ATOM 903 N N . PRO A 1 122 ? 5.849 -2.231 3.188 1.00 94.56 122 PRO A N 1
ATOM 904 C CA . PRO A 1 122 ? 7.157 -1.732 2.764 1.00 94.56 122 PRO A CA 1
ATOM 905 C C . PRO A 1 122 ? 7.729 -0.739 3.780 1.00 94.56 122 PRO A C 1
ATOM 907 O O . PRO A 1 122 ? 7.000 -0.201 4.620 1.00 94.56 122 PRO A O 1
ATOM 910 N N . ARG A 1 123 ? 9.036 -0.451 3.719 1.00 95.12 123 ARG A N 1
ATOM 911 C CA . ARG A 1 123 ? 9.630 0.538 4.640 1.00 95.12 123 ARG A CA 1
ATOM 912 C C . ARG A 1 123 ? 9.198 1.959 4.323 1.00 95.12 123 ARG A C 1
ATOM 914 O O . ARG A 1 123 ? 9.079 2.767 5.238 1.00 95.12 123 ARG A O 1
ATOM 921 N N . GLY A 1 124 ? 8.967 2.269 3.050 1.00 95.38 124 GLY A N 1
ATOM 922 C CA . GLY A 1 124 ? 8.666 3.623 2.601 1.00 95.38 124 GLY A CA 1
ATOM 923 C C . GLY A 1 124 ? 7.685 3.678 1.445 1.00 95.38 124 GLY A C 1
ATOM 924 O O . GLY A 1 124 ? 6.802 2.834 1.311 1.00 95.38 124 GLY A O 1
ATOM 925 N N . THR A 1 125 ? 7.810 4.723 0.633 1.00 97.00 125 THR A N 1
ATOM 926 C CA . THR A 1 125 ? 6.903 4.937 -0.489 1.00 97.00 125 THR A CA 1
ATOM 927 C C . THR A 1 125 ? 7.159 3.943 -1.617 1.00 97.00 125 THR A C 1
ATOM 929 O O . THR A 1 125 ? 8.292 3.517 -1.850 1.00 97.00 125 THR A O 1
ATOM 932 N N . VAL A 1 126 ? 6.097 3.604 -2.345 1.00 97.56 126 VAL A N 1
ATOM 933 C CA . VAL A 1 126 ? 6.165 2.728 -3.519 1.00 97.56 126 VAL A CA 1
ATOM 934 C C . VAL A 1 126 ? 5.502 3.426 -4.694 1.00 97.56 126 VAL A C 1
ATOM 936 O O . VAL A 1 126 ? 4.445 4.033 -4.551 1.00 97.56 126 VAL A O 1
ATOM 939 N N . TYR A 1 127 ? 6.135 3.368 -5.861 1.00 97.88 127 TYR A N 1
ATOM 940 C CA . TYR A 1 127 ? 5.604 3.957 -7.082 1.00 97.88 127 TYR A CA 1
ATOM 941 C C . TYR A 1 127 ? 4.413 3.166 -7.629 1.00 97.88 127 TYR A C 1
ATOM 943 O O . TYR A 1 127 ? 4.527 1.965 -7.886 1.00 97.88 127 TYR A O 1
ATOM 951 N N . GLY A 1 128 ? 3.293 3.846 -7.851 1.00 96.75 128 GLY A N 1
ATOM 952 C CA . GLY A 1 128 ? 2.087 3.292 -8.455 1.00 96.75 128 GLY A CA 1
ATOM 953 C C . GLY A 1 128 ? 0.970 4.325 -8.536 1.00 96.75 128 GLY A C 1
ATOM 954 O O . GLY A 1 128 ? 1.194 5.517 -8.318 1.00 96.75 128 GLY A O 1
ATOM 955 N N . TRP A 1 129 ? -0.231 3.878 -8.888 1.00 95.62 129 TRP A N 1
ATOM 956 C CA . TRP A 1 129 ? -1.399 4.753 -8.917 1.00 95.62 129 TRP A CA 1
ATOM 957 C C . TRP A 1 129 ? -1.936 4.959 -7.506 1.00 95.62 129 TRP A C 1
ATOM 959 O O . TRP A 1 129 ? -2.045 4.001 -6.749 1.00 95.62 129 TRP A O 1
ATOM 969 N N . ARG A 1 130 ? -2.308 6.188 -7.157 1.00 93.56 130 ARG A N 1
ATOM 970 C CA . ARG A 1 130 ? -2.937 6.534 -5.872 1.00 93.56 130 ARG A CA 1
ATOM 971 C C . ARG A 1 130 ? -4.057 7.539 -6.076 1.00 93.56 130 ARG A C 1
ATOM 973 O O . ARG A 1 130 ? -4.007 8.309 -7.035 1.00 93.56 130 ARG A O 1
ATOM 980 N N . ASN A 1 131 ? -5.025 7.577 -5.170 1.00 89.81 131 ASN A N 1
ATOM 981 C CA . ASN A 1 131 ? -6.096 8.569 -5.237 1.00 89.81 131 ASN A CA 1
ATOM 982 C C . ASN A 1 131 ? -5.538 9.986 -5.034 1.00 89.81 131 ASN A C 1
ATOM 984 O O . ASN A 1 131 ? -4.704 10.236 -4.163 1.00 89.81 131 ASN A O 1
ATOM 988 N N . ALA A 1 132 ? -5.993 10.921 -5.860 1.00 80.81 132 ALA A N 1
ATOM 989 C CA . ALA A 1 132 ? -5.703 12.335 -5.712 1.00 80.81 132 ALA A CA 1
ATOM 990 C C . ALA A 1 132 ? -6.641 12.930 -4.651 1.00 80.81 132 ALA A C 1
ATOM 992 O O . ALA A 1 132 ? -7.817 13.193 -4.911 1.00 80.81 132 ALA A O 1
ATOM 993 N N . GLY A 1 133 ? -6.128 13.133 -3.437 1.00 71.69 133 GLY A N 1
ATOM 994 C CA . GLY A 1 133 ? -6.925 13.666 -2.330 1.00 71.69 133 GLY A CA 1
ATOM 995 C C . GLY A 1 133 ? -8.089 12.740 -1.957 1.00 71.69 133 GLY A C 1
ATOM 996 O O . GLY A 1 133 ? -7.905 11.534 -1.839 1.00 71.69 133 GLY A O 1
ATOM 997 N N . SER A 1 134 ? -9.287 13.298 -1.761 1.00 60.97 134 SER A N 1
ATOM 998 C CA . SER A 1 134 ? -10.497 12.544 -1.388 1.00 60.97 134 SER A CA 1
ATOM 999 C C . SER A 1 134 ? -11.338 12.061 -2.582 1.00 60.97 134 SER A C 1
ATOM 1001 O O . SER A 1 134 ? -12.489 11.675 -2.390 1.00 60.97 134 SER A O 1
ATOM 1003 N N . GLY A 1 135 ? -10.820 12.155 -3.812 1.00 66.25 135 GLY A N 1
ATOM 1004 C CA . GLY A 1 135 ? -11.538 11.786 -5.036 1.00 66.25 135 GLY A CA 1
ATOM 1005 C C . GLY A 1 135 ? -11.235 10.371 -5.543 1.00 66.25 135 GLY A C 1
ATOM 1006 O O . GLY A 1 135 ? -10.375 9.673 -5.017 1.00 66.25 135 GLY A O 1
ATOM 1007 N N . THR A 1 136 ? -11.924 9.975 -6.617 1.00 72.19 136 THR A N 1
ATOM 1008 C CA . THR A 1 136 ? -11.699 8.712 -7.352 1.00 72.19 136 THR A CA 1
ATOM 1009 C C . THR A 1 136 ? -10.669 8.837 -8.479 1.00 72.19 136 THR A C 1
ATOM 1011 O O . THR A 1 136 ? -10.296 7.842 -9.095 1.00 72.19 136 THR A O 1
ATOM 1014 N N . VAL A 1 137 ? -10.205 10.058 -8.767 1.00 86.00 137 VAL A N 1
ATOM 1015 C CA . VAL A 1 137 ? -9.168 10.317 -9.773 1.00 86.00 137 VAL A CA 1
ATOM 1016 C C . VAL A 1 137 ? -7.833 9.815 -9.243 1.00 86.00 137 VAL A C 1
ATOM 1018 O O . VAL A 1 137 ? -7.436 10.176 -8.134 1.00 86.00 137 VAL A O 1
ATOM 1021 N N . ARG A 1 138 ? -7.120 9.014 -10.039 1.00 91.62 138 ARG A N 1
ATOM 1022 C CA . ARG A 1 138 ? -5.800 8.499 -9.669 1.00 91.62 138 ARG A CA 1
ATOM 1023 C C . ARG A 1 138 ? -4.684 9.328 -10.292 1.00 91.62 138 ARG A C 1
ATOM 1025 O O . ARG A 1 138 ? -4.818 9.868 -11.380 1.00 91.62 138 ARG A O 1
ATOM 1032 N N . THR A 1 139 ? -3.566 9.422 -9.584 1.00 94.44 139 THR A N 1
ATOM 1033 C CA . THR A 1 139 ? -2.316 10.020 -10.071 1.00 94.44 139 THR A CA 1
ATOM 1034 C C . THR A 1 139 ? -1.174 9.033 -9.897 1.00 94.44 139 THR A C 1
ATOM 1036 O O . THR A 1 139 ? -1.171 8.241 -8.951 1.00 94.44 139 THR A O 1
ATOM 1039 N N . LEU A 1 140 ? -0.216 9.062 -10.821 1.00 95.69 140 LEU A N 1
ATOM 1040 C CA . LEU A 1 140 ? 0.926 8.157 -10.818 1.00 95.69 140 LEU A CA 1
ATOM 1041 C C . LEU A 1 140 ? 2.093 8.780 -10.046 1.00 95.69 140 LEU A C 1
ATOM 1043 O O . LEU A 1 140 ? 2.500 9.907 -10.327 1.00 95.69 140 LEU A O 1
ATOM 1047 N N . GLY A 1 141 ? 2.648 8.050 -9.079 1.00 96.56 141 GLY A N 1
ATOM 1048 C CA . GLY A 1 141 ? 3.791 8.518 -8.297 1.00 96.56 141 GLY A CA 1
ATOM 1049 C C . GLY A 1 141 ? 4.093 7.649 -7.080 1.00 96.56 141 GLY A C 1
ATOM 1050 O O . GLY A 1 141 ? 3.525 6.576 -6.904 1.00 96.56 141 GLY A O 1
ATOM 1051 N N . ASN A 1 142 ? 5.005 8.106 -6.223 1.00 96.56 142 ASN A N 1
ATOM 1052 C CA . ASN A 1 142 ? 5.350 7.413 -4.981 1.00 96.56 142 ASN A CA 1
ATOM 1053 C C . ASN A 1 142 ? 4.245 7.598 -3.923 1.00 96.56 142 ASN A C 1
ATOM 1055 O O . ASN A 1 142 ? 4.127 8.664 -3.317 1.00 96.56 142 ASN A O 1
ATOM 1059 N N . ALA A 1 143 ? 3.456 6.548 -3.692 1.00 96.88 143 ALA A N 1
ATOM 1060 C CA . ALA A 1 143 ? 2.377 6.512 -2.709 1.00 96.88 143 ALA A CA 1
ATOM 1061 C C . ALA A 1 143 ? 2.894 6.233 -1.293 1.00 96.88 143 ALA A C 1
ATOM 1063 O O . ALA A 1 143 ? 3.881 5.514 -1.099 1.00 96.88 143 ALA A O 1
ATOM 1064 N N . ARG A 1 144 ? 2.219 6.792 -0.285 1.00 96.38 144 ARG A N 1
ATOM 1065 C CA . ARG A 1 144 ? 2.594 6.684 1.135 1.00 96.38 144 ARG A CA 1
ATOM 1066 C C . ARG A 1 144 ? 2.033 5.410 1.769 1.00 96.38 144 ARG A C 1
ATOM 1068 O O . ARG A 1 144 ? 1.110 5.459 2.572 1.00 96.38 144 ARG A O 1
ATOM 1075 N N . VAL A 1 145 ? 2.617 4.275 1.396 1.00 96.56 145 VAL A N 1
ATOM 1076 C CA . VAL A 1 145 ? 2.109 2.924 1.716 1.00 96.56 145 VAL A CA 1
ATOM 1077 C C . VAL A 1 145 ? 2.975 2.142 2.710 1.00 96.56 145 VAL A C 1
ATOM 1079 O O . VAL A 1 145 ? 2.663 0.997 3.027 1.00 96.56 145 VAL A O 1
ATOM 1082 N N . GLY A 1 146 ? 4.087 2.725 3.164 1.00 96.25 146 GLY A N 1
ATOM 1083 C CA . GLY A 1 146 ? 5.072 2.055 4.012 1.00 96.25 146 GLY A CA 1
ATOM 1084 C C . GLY A 1 146 ? 5.191 2.623 5.420 1.00 96.25 146 GLY A C 1
ATOM 1085 O O . GLY A 1 146 ? 4.655 3.684 5.737 1.00 96.25 146 GLY A O 1
ATOM 1086 N N . GLN A 1 147 ? 5.953 1.919 6.255 1.00 95.25 147 GLN A N 1
ATOM 1087 C CA . GLN A 1 147 ? 6.118 2.193 7.688 1.00 95.25 147 GLN A CA 1
ATOM 1088 C C . GLN A 1 147 ? 6.561 3.631 7.983 1.00 95.25 147 GLN A C 1
ATOM 1090 O O . GLN A 1 147 ? 6.029 4.260 8.892 1.00 95.25 147 GLN A O 1
ATOM 1095 N N . SER A 1 148 ? 7.483 4.188 7.191 1.00 95.12 148 SER A N 1
ATOM 1096 C CA . SER A 1 148 ? 7.984 5.556 7.387 1.00 95.12 148 SER A CA 1
ATOM 1097 C C . SER A 1 148 ? 6.935 6.645 7.154 1.00 95.12 148 SER A C 1
ATOM 1099 O O . SER A 1 148 ? 7.155 7.796 7.523 1.00 95.12 148 SER A O 1
ATOM 1101 N N . ALA A 1 149 ? 5.801 6.303 6.537 1.00 94.25 149 ALA A N 1
ATOM 1102 C CA . ALA A 1 149 ? 4.708 7.229 6.296 1.00 94.25 149 ALA A CA 1
ATOM 1103 C C . ALA A 1 149 ? 3.605 7.178 7.362 1.00 94.25 149 ALA A C 1
ATOM 1105 O O . ALA A 1 149 ? 2.694 8.004 7.276 1.00 94.25 149 ALA A O 1
ATOM 1106 N N . ILE A 1 150 ? 3.690 6.269 8.343 1.00 94.06 150 ILE A N 1
ATOM 1107 C CA . ILE A 1 150 ? 2.766 6.199 9.481 1.00 94.06 150 ILE A CA 1
ATOM 1108 C C . ILE A 1 150 ? 2.822 7.526 10.237 1.00 94.06 150 ILE A C 1
ATOM 1110 O O . ILE A 1 150 ? 3.881 7.970 10.672 1.00 94.06 150 ILE A O 1
ATOM 1114 N N . GLN A 1 151 ? 1.669 8.177 10.369 1.00 91.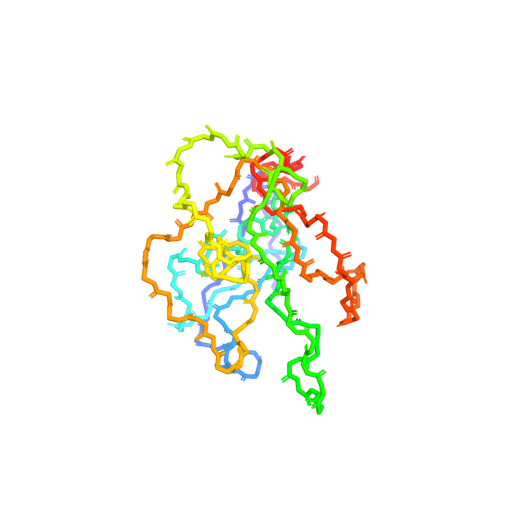38 151 GLN A N 1
ATOM 1115 C CA . GLN A 1 151 ? 1.581 9.530 10.926 1.00 91.38 151 GLN A CA 1
ATOM 1116 C C . GLN A 1 151 ? 1.204 9.523 12.402 1.00 91.38 151 GLN A C 1
ATOM 1118 O O . GLN A 1 151 ? 1.413 10.512 13.099 1.00 91.38 151 GLN A O 1
ATOM 1123 N N . ARG A 1 152 ? 0.584 8.434 12.858 1.00 87.44 152 ARG A N 1
ATOM 1124 C CA . ARG A 1 152 ? -0.015 8.331 14.183 1.00 87.44 152 ARG A CA 1
ATOM 1125 C C . ARG A 1 152 ? -0.263 6.876 14.551 1.00 87.44 152 ARG A C 1
ATOM 1127 O O . ARG A 1 152 ? -0.277 6.004 13.681 1.00 87.44 152 ARG A O 1
ATOM 1134 N N . ASN A 1 153 ? -0.493 6.639 15.834 1.00 85.25 153 ASN A N 1
ATOM 1135 C CA . ASN A 1 153 ? -0.887 5.326 16.320 1.00 85.25 153 ASN A CA 1
ATOM 1136 C C . ASN A 1 153 ? -2.341 5.021 15.913 1.00 85.25 153 ASN A C 1
ATOM 1138 O O . ASN A 1 153 ? -3.150 5.942 15.747 1.00 85.25 153 ASN A O 1
ATOM 1142 N N . PRO A 1 154 ? -2.715 3.740 15.785 1.00 79.50 154 PRO A N 1
ATOM 1143 C CA . PRO A 1 154 ? -4.115 3.374 15.634 1.00 79.50 154 PRO A CA 1
ATOM 1144 C C . PRO A 1 154 ? -4.961 3.964 16.774 1.00 79.50 154 PRO A C 1
ATOM 1146 O O . PRO A 1 154 ? -4.613 3.811 17.941 1.00 79.50 154 PRO A O 1
ATOM 1149 N N . GLY A 1 155 ? -6.065 4.637 16.440 1.00 72.50 155 GLY A N 1
ATOM 1150 C CA . GLY A 1 155 ? -7.019 5.162 17.428 1.00 72.50 155 GLY A CA 1
ATOM 1151 C C . GLY A 1 155 ? -6.686 6.542 18.008 1.00 72.50 155 GLY A C 1
ATOM 1152 O O . GLY A 1 155 ? -7.513 7.100 18.722 1.00 72.50 155 GLY A O 1
ATOM 1153 N N . SER A 1 156 ? -5.523 7.119 17.686 1.00 70.50 156 SER A N 1
ATOM 1154 C CA . SER A 1 156 ? -5.245 8.532 17.990 1.00 70.50 156 SER A CA 1
ATOM 1155 C C . SER A 1 156 ? -5.862 9.452 16.928 1.00 70.50 156 SER A C 1
ATOM 1157 O O . SER A 1 156 ? -5.721 9.172 15.733 1.00 70.50 156 SER A O 1
ATOM 1159 N N . TYR A 1 157 ? -6.528 10.526 17.364 1.00 64.50 157 TYR A N 1
ATOM 1160 C CA . TYR A 1 157 ? -7.152 11.566 16.531 1.00 64.50 157 TYR A CA 1
ATOM 1161 C C . TYR A 1 157 ? -6.604 12.950 16.868 1.00 64.50 157 TYR A C 1
ATOM 1163 O O . TYR A 1 157 ? -6.392 13.215 18.073 1.00 64.50 157 TYR A O 1
#

Foldseek 3Di:
DDDPPPPQQDADEAEEQADPVRPQQKAADPVHIYGHPPHDPLSVVLNLQVLLVFFAFEQFQCLPDPHRHGQFFFDDCQFQVQCPPVPPDDPRHTLSLVLVQESRHDDDGPDGDDDDDHRDAHAAWGWGWTDDPPDSGTDTGTGGRHDVSRNDHRSHD

Radius of gyration: 16.48 Å; chains: 1; bounding box: 46×29×48 Å

Sequence (157 aa):
MKRRDSMGNAVELYFVNTLEGGAVGGVRRPEGIVIAANGDGQTLAHEVMHNCGLEDIYTVENPNGSDPNPVSGPVSAERIPADWGGGYYPPGLAQRSLITRLLMRGEHFGPEPSFSGSICLPRGTVYGWRNAGSGTVRTLGNARVGQSAIQRNPGSY

Secondary structure (DSSP, 8-state):
-------TT---EEEES--TTS---EEEETTEEEEETT--HHHHHHHHHHHTTPPPBBSBS-TTSSS--BPPSB--TTTSTTTTTSS-S-TT-BHHHHHTTBTTB----SSPPP--S--B--SS-EEEEEE-TTSS-EEEEEE--SGGG--S-TT--

pLDDT: mean 85.88, std 13.07, range [38.88, 97.88]